Protein AF-A0A925MC04-F1 (afdb_monomer_lite)

Secondary structure (DSSP, 8-state):
-EEEEEESS-EEEEEEES-SSEEEEESSS--EEE-SEEEEEEE-SEEEEEE-SS-EEEEE-TTTEEEEEE-S-TT-PPPPPHHHHHHSTT--HHHHHHHHH----S-----

Foldseek 3Di:
DKKKKAFLAFWKKKKADQDAQKWWPFLPDHIDGDGHGIDIDGDGGGMTMIQDPDDMDIDGDPVGMDIFDDDDDLPDQGDDDPVSCVRVPHDPPVSSNVVSNDNDRHPPPPD

Sequence (111 aa):
MHTAIFVYEPATIHIATYESDLELCGMDAASVPLGHGNNAQLVARGIYKIVSSREVEVTGDSEAFDIVVTTQLKENKPTPPSRAVMLLAPIDTPALHAFFAVPEAKTLVNP

Structure (mmCIF, N/CA/C/O backbone):
data_AF-A0A925MC04-F1
#
_entry.id   AF-A0A925MC04-F1
#
loop_
_atom_site.group_PDB
_atom_site.id
_atom_site.type_symbol
_atom_site.label_atom_id
_atom_site.label_alt_id
_atom_site.label_comp_id
_atom_site.label_asym_id
_atom_site.label_entity_id
_atom_site.label_seq_id
_atom_site.pdbx_PDB_ins_code
_atom_site.Cartn_x
_atom_site.Cartn_y
_atom_site.Cartn_z
_atom_site.occupancy
_atom_site.B_iso_or_equiv
_atom_site.auth_seq_id
_atom_site.auth_comp_id
_atom_site.auth_asym_id
_atom_site.auth_atom_id
_atom_site.pdbx_PDB_model_num
ATOM 1 N N . MET A 1 1 ? -3.643 8.467 9.313 1.00 79.44 1 MET A N 1
ATOM 2 C CA . MET A 1 1 ? -2.342 7.807 9.102 1.00 79.44 1 MET A CA 1
ATOM 3 C C . MET A 1 1 ? -2.277 7.376 7.649 1.00 79.44 1 MET A C 1
ATOM 5 O O . MET A 1 1 ? -3.308 6.952 7.137 1.00 79.44 1 MET A O 1
ATOM 9 N N . HIS A 1 2 ? -1.131 7.542 6.988 1.00 84.81 2 HIS A N 1
ATOM 10 C CA . HIS A 1 2 ? -0.926 7.023 5.633 1.00 84.81 2 HIS A CA 1
ATOM 11 C C . HIS A 1 2 ? 0.111 5.909 5.689 1.00 84.81 2 HIS A C 1
ATOM 13 O O . HIS A 1 2 ? 1.226 6.117 6.164 1.00 84.81 2 HIS A O 1
ATOM 19 N N . THR A 1 3 ? -0.256 4.742 5.180 1.00 88.44 3 THR A N 1
ATOM 20 C CA . THR A 1 3 ? 0.678 3.640 4.959 1.00 88.44 3 THR A CA 1
ATOM 21 C C . THR A 1 3 ? 0.929 3.555 3.465 1.00 88.44 3 THR A C 1
ATOM 23 O O . THR A 1 3 ? 0.021 3.211 2.715 1.00 88.44 3 THR A O 1
ATOM 26 N N . ALA A 1 4 ? 2.128 3.931 3.028 1.00 89.38 4 ALA A N 1
ATOM 27 C CA . ALA A 1 4 ? 2.580 3.812 1.650 1.00 89.38 4 ALA A CA 1
ATOM 28 C C . ALA A 1 4 ? 3.260 2.460 1.446 1.00 89.38 4 ALA A C 1
ATOM 30 O O . ALA A 1 4 ? 4.077 2.050 2.270 1.00 89.38 4 ALA A O 1
ATOM 31 N N . ILE A 1 5 ? 2.939 1.786 0.346 1.00 91.00 5 ILE A N 1
ATOM 32 C CA . ILE A 1 5 ? 3.497 0.477 0.015 1.00 91.00 5 ILE A CA 1
ATOM 33 C C . ILE A 1 5 ? 4.045 0.538 -1.411 1.00 91.00 5 ILE A C 1
ATOM 35 O O . ILE A 1 5 ? 3.304 0.797 -2.359 1.00 91.00 5 ILE A O 1
ATOM 39 N N . PHE A 1 6 ? 5.353 0.341 -1.556 1.00 90.38 6 PHE A N 1
ATOM 40 C CA . PHE A 1 6 ? 6.076 0.395 -2.825 1.00 90.38 6 PHE A CA 1
ATOM 41 C C . PHE A 1 6 ? 6.402 -1.026 -3.266 1.00 90.38 6 PHE A C 1
ATOM 43 O O . PHE A 1 6 ? 7.278 -1.662 -2.692 1.00 90.38 6 PHE A O 1
ATOM 50 N N . VAL A 1 7 ? 5.696 -1.524 -4.275 1.00 90.50 7 VAL A N 1
ATOM 51 C CA . VAL A 1 7 ? 5.777 -2.911 -4.739 1.00 90.50 7 VAL A CA 1
ATOM 52 C C . VAL A 1 7 ? 6.627 -2.978 -5.995 1.00 90.50 7 VAL A C 1
ATOM 54 O O . VAL A 1 7 ? 6.270 -2.388 -7.014 1.00 90.50 7 VAL A O 1
ATOM 57 N N . TYR A 1 8 ? 7.740 -3.699 -5.938 1.00 89.25 8 TYR A N 1
ATOM 58 C CA . TYR A 1 8 ? 8.719 -3.800 -7.022 1.00 89.25 8 TYR A CA 1
ATOM 59 C C . TYR A 1 8 ? 8.421 -4.949 -7.977 1.00 89.25 8 TYR A C 1
ATOM 61 O O . TYR A 1 8 ? 8.667 -4.831 -9.177 1.00 89.25 8 TYR A O 1
ATOM 69 N N . GLU A 1 9 ? 7.840 -6.024 -7.455 1.00 88.81 9 GLU A N 1
ATOM 70 C CA . GLU A 1 9 ? 7.453 -7.222 -8.193 1.00 88.81 9 GLU A CA 1
ATOM 71 C C . GLU A 1 9 ? 6.084 -7.701 -7.697 1.00 88.81 9 GLU A C 1
ATOM 73 O O . GLU A 1 9 ? 5.743 -7.436 -6.544 1.00 88.81 9 GLU A O 1
ATOM 78 N N . PRO A 1 10 ? 5.266 -8.368 -8.535 1.00 89.94 10 PRO A N 1
ATOM 79 C CA . PRO A 1 10 ? 3.979 -8.888 -8.092 1.00 89.94 10 PRO A CA 1
ATOM 80 C C . PRO A 1 10 ? 4.126 -9.768 -6.848 1.00 89.94 10 PRO A C 1
ATOM 82 O O . PRO A 1 10 ? 4.865 -10.751 -6.868 1.00 89.94 10 PRO A O 1
ATOM 85 N N . ALA A 1 11 ? 3.419 -9.417 -5.778 1.00 90.31 11 ALA A N 1
ATOM 86 C CA . ALA A 1 11 ? 3.590 -10.048 -4.477 1.00 90.31 11 ALA A CA 1
ATOM 87 C C . ALA A 1 11 ? 2.282 -10.103 -3.696 1.00 90.31 11 ALA A C 1
ATOM 89 O O . ALA A 1 11 ? 1.390 -9.268 -3.864 1.00 90.31 11 ALA A O 1
ATOM 90 N N . THR A 1 12 ? 2.184 -11.095 -2.815 1.00 92.50 12 THR A N 1
ATOM 91 C CA . THR A 1 12 ? 1.108 -11.162 -1.829 1.00 92.50 12 THR A CA 1
ATOM 92 C C . THR A 1 12 ? 1.484 -10.309 -0.629 1.00 92.50 12 THR A C 1
ATOM 94 O O . THR A 1 12 ? 2.498 -10.555 0.024 1.00 92.50 12 THR A O 1
ATOM 97 N N . ILE A 1 13 ? 0.641 -9.330 -0.327 1.00 92.19 13 ILE A N 1
ATOM 98 C CA . ILE A 1 13 ? 0.767 -8.472 0.845 1.00 92.19 13 ILE A CA 1
ATOM 99 C C . ILE A 1 13 ? -0.297 -8.880 1.854 1.00 92.19 13 ILE A C 1
ATOM 101 O O . ILE A 1 13 ? -1.475 -9.029 1.517 1.00 92.19 13 ILE A O 1
ATOM 105 N N . HIS A 1 14 ? 0.120 -9.038 3.103 1.00 93.38 14 HIS A N 1
ATOM 106 C CA . HIS A 1 14 ? -0.760 -9.280 4.232 1.00 93.38 14 HIS A CA 1
ATOM 107 C C . HIS A 1 14 ? -1.004 -7.967 4.968 1.00 93.38 14 HIS A C 1
ATOM 109 O O . HIS A 1 14 ? -0.061 -7.269 5.332 1.00 93.38 14 HIS A O 1
ATOM 115 N N . ILE A 1 15 ? -2.271 -7.621 5.169 1.00 93.50 15 ILE A N 1
ATOM 116 C CA . ILE A 1 15 ? -2.694 -6.368 5.790 1.00 93.50 15 ILE A CA 1
ATOM 117 C C . ILE A 1 15 ? -3.612 -6.705 6.962 1.00 93.50 15 ILE A C 1
ATOM 119 O O . ILE A 1 15 ? -4.706 -7.233 6.751 1.00 93.50 15 ILE A O 1
ATOM 123 N N . ALA A 1 16 ? -3.192 -6.383 8.182 1.00 93.06 16 ALA A N 1
ATOM 124 C CA . ALA A 1 16 ? -4.025 -6.493 9.372 1.00 93.06 16 ALA A CA 1
ATOM 125 C C . ALA A 1 16 ? -4.512 -5.106 9.813 1.00 93.06 16 ALA A C 1
ATOM 127 O O . ALA A 1 16 ? -3.729 -4.167 9.975 1.00 93.06 16 ALA A O 1
ATOM 128 N N . THR A 1 17 ? -5.825 -4.971 9.994 1.00 90.06 17 THR A N 1
ATOM 129 C CA . THR A 1 17 ? -6.470 -3.718 10.404 1.00 90.06 17 THR A CA 1
ATOM 130 C C . THR A 1 17 ? -7.641 -3.971 11.349 1.00 90.06 17 THR A C 1
ATOM 132 O O . THR A 1 17 ? -8.326 -4.986 11.257 1.00 90.06 17 THR A O 1
ATOM 135 N N . TYR A 1 18 ? -7.900 -3.018 12.243 1.00 8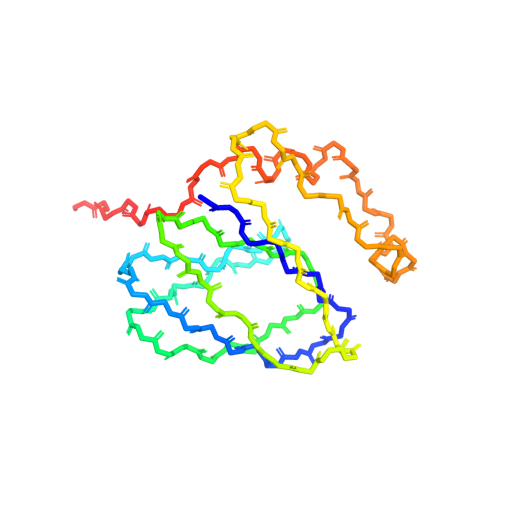7.81 18 TYR A N 1
ATOM 136 C CA . TYR A 1 18 ? -9.063 -3.006 13.141 1.00 87.81 18 TYR A CA 1
ATOM 137 C C . TYR A 1 18 ? -10.094 -1.938 12.749 1.00 87.81 18 TYR A C 1
ATOM 139 O O . TYR A 1 18 ? -10.917 -1.530 13.573 1.00 87.81 18 TYR A O 1
ATOM 147 N N . GLU A 1 19 ? -10.005 -1.424 11.525 1.00 87.12 19 GLU A N 1
ATOM 148 C CA . GLU A 1 19 ? -10.950 -0.478 10.936 1.00 87.12 19 GLU A CA 1
ATOM 149 C C . GLU A 1 19 ? -11.668 -1.154 9.762 1.00 87.12 19 GLU A C 1
ATOM 151 O O . GLU A 1 19 ? -11.067 -1.924 9.012 1.00 87.12 19 GLU A O 1
ATOM 156 N N . SER A 1 20 ? -12.972 -0.910 9.659 1.00 84.94 20 SER A N 1
ATOM 157 C CA . SER A 1 20 ? -13.806 -1.367 8.544 1.00 84.94 20 SER A CA 1
ATOM 158 C C . SER A 1 20 ? -13.803 -0.333 7.422 1.00 84.94 20 SER A C 1
ATOM 160 O O . SER A 1 20 ? -13.453 0.823 7.652 1.00 84.94 20 SER A O 1
ATOM 162 N N . ASP A 1 21 ? -14.246 -0.737 6.231 1.00 83.12 21 ASP A N 1
ATOM 163 C CA . ASP A 1 21 ? -14.455 0.163 5.086 1.00 83.12 21 ASP A CA 1
ATOM 164 C C . ASP A 1 21 ? -13.170 0.852 4.593 1.00 83.12 21 ASP A C 1
ATOM 166 O O . ASP A 1 21 ? -13.217 1.917 3.973 1.00 83.12 21 ASP A O 1
ATOM 170 N N . LEU A 1 22 ? -12.020 0.229 4.870 1.00 88.06 22 LEU A N 1
ATOM 171 C CA . LEU A 1 22 ? -10.729 0.638 4.339 1.00 88.06 22 LEU A CA 1
ATOM 172 C C . LEU A 1 22 ? -10.544 0.125 2.914 1.00 88.06 22 LEU A C 1
ATOM 174 O O . LEU A 1 22 ? -11.137 -0.869 2.499 1.00 88.06 22 LEU A O 1
ATOM 178 N N . GLU A 1 23 ? -9.641 0.767 2.185 1.00 90.62 23 GLU A N 1
ATOM 179 C CA . GLU A 1 23 ? -9.240 0.344 0.851 1.00 90.62 23 GLU A CA 1
ATOM 180 C C . GLU A 1 23 ? -7.719 0.393 0.718 1.00 90.62 23 GLU A C 1
ATOM 182 O O . GLU A 1 23 ? -7.040 1.263 1.272 1.00 90.62 23 GLU A O 1
ATOM 187 N N . LEU A 1 24 ? -7.190 -0.560 -0.041 1.00 91.50 24 LEU A N 1
ATOM 188 C CA . LEU A 1 24 ? -5.855 -0.507 -0.600 1.00 91.50 24 LEU A CA 1
ATOM 189 C C . LEU A 1 24 ? -5.951 0.210 -1.945 1.00 91.50 24 LEU A C 1
ATOM 191 O O . LEU A 1 24 ? -6.323 -0.395 -2.949 1.00 91.50 24 LEU A O 1
ATOM 195 N N . CYS A 1 25 ? -5.635 1.498 -1.961 1.00 90.50 25 CYS A N 1
ATOM 196 C CA . CYS A 1 25 ? -5.697 2.307 -3.171 1.00 90.50 25 CYS A CA 1
ATOM 197 C C . CYS A 1 25 ? -4.382 2.167 -3.937 1.00 90.50 25 CYS A C 1
ATOM 199 O O . CYS A 1 25 ? -3.317 2.389 -3.360 1.00 90.50 25 CYS A O 1
ATOM 201 N N . GLY A 1 26 ? -4.439 1.828 -5.224 1.00 89.88 26 GLY A N 1
ATOM 202 C CA . GLY A 1 26 ? -3.287 1.888 -6.121 1.00 89.88 26 GLY A CA 1
ATOM 203 C C . GLY A 1 26 ? -3.176 3.256 -6.792 1.00 89.88 26 GLY A C 1
ATOM 204 O O . GLY A 1 26 ? -4.186 3.896 -7.065 1.00 89.88 26 GLY A O 1
ATOM 205 N N . MET A 1 27 ? -1.954 3.710 -7.065 1.00 87.25 27 MET A N 1
ATOM 206 C CA . MET A 1 27 ? -1.722 4.931 -7.845 1.00 87.25 27 MET A CA 1
ATOM 207 C C . MET A 1 27 ? -2.149 4.737 -9.306 1.00 87.25 27 MET A C 1
ATOM 209 O O . MET A 1 27 ? -2.874 5.564 -9.848 1.00 87.25 27 MET A O 1
ATOM 213 N N . ASP A 1 28 ? -1.762 3.601 -9.892 1.00 83.56 28 ASP A N 1
ATOM 214 C CA . ASP A 1 28 ? -2.077 3.206 -11.274 1.00 83.56 28 ASP A CA 1
ATOM 215 C C . ASP A 1 28 ? -2.869 1.884 -11.336 1.00 83.56 28 ASP A C 1
ATOM 217 O O . ASP A 1 28 ? -3.022 1.276 -12.396 1.00 83.56 28 ASP A O 1
ATOM 221 N N . ALA A 1 29 ? -3.348 1.406 -10.185 1.00 84.31 29 ALA A N 1
ATOM 222 C CA . ALA A 1 29 ? -4.076 0.151 -10.037 1.00 84.31 29 ALA A CA 1
ATOM 223 C C . ALA A 1 29 ? -5.428 0.384 -9.354 1.00 84.31 29 ALA A C 1
ATOM 225 O O . ALA A 1 29 ? -5.606 1.351 -8.615 1.00 84.31 29 ALA A O 1
ATOM 226 N N . ALA A 1 30 ? -6.380 -0.518 -9.598 1.00 83.81 30 ALA A N 1
ATOM 227 C CA . ALA A 1 30 ? -7.699 -0.446 -8.981 1.00 83.81 30 ALA A CA 1
ATOM 228 C C . ALA A 1 30 ? -7.605 -0.535 -7.449 1.00 83.81 30 ALA A C 1
ATOM 230 O O . ALA A 1 30 ? -6.814 -1.317 -6.916 1.00 83.81 30 ALA A O 1
ATOM 231 N N . SER A 1 31 ? -8.443 0.239 -6.757 1.00 87.81 31 SER A N 1
ATOM 232 C CA . SER A 1 31 ? -8.596 0.117 -5.309 1.00 87.81 31 SER A CA 1
ATOM 233 C C . SER A 1 31 ? -9.209 -1.230 -4.945 1.00 87.81 31 SER A C 1
ATOM 235 O O . SER A 1 31 ? -10.139 -1.703 -5.603 1.00 87.81 31 SER A O 1
ATOM 237 N N . VAL A 1 32 ? -8.698 -1.835 -3.877 1.00 89.31 32 VAL A N 1
ATOM 238 C CA . VAL A 1 32 ? -9.192 -3.110 -3.356 1.00 89.31 32 VAL A CA 1
ATOM 239 C C . VAL A 1 32 ? -9.761 -2.892 -1.955 1.00 89.31 32 VAL A C 1
ATOM 241 O O . VAL A 1 32 ? -9.039 -2.382 -1.097 1.00 89.31 32 VAL A O 1
ATOM 244 N N . PRO A 1 33 ? -11.021 -3.275 -1.683 1.00 90.25 33 PRO A N 1
ATOM 245 C CA . PRO A 1 33 ? -11.593 -3.137 -0.351 1.00 90.25 33 PRO A CA 1
ATOM 246 C C . PRO A 1 33 ? -10.875 -4.047 0.653 1.00 90.25 33 PRO A C 1
ATOM 248 O O . PRO A 1 33 ? -10.537 -5.196 0.357 1.00 90.25 33 PRO A O 1
ATOM 251 N N . LEU A 1 34 ? -10.667 -3.525 1.857 1.00 89.06 34 LEU A N 1
ATOM 252 C CA . LEU A 1 34 ? -10.068 -4.213 2.992 1.00 89.06 34 LEU A CA 1
ATOM 253 C C . LEU A 1 34 ? -11.128 -4.391 4.080 1.00 89.06 34 LEU A C 1
ATOM 255 O O . LEU A 1 34 ? -11.751 -3.433 4.540 1.00 89.06 34 LEU A O 1
ATOM 259 N N . GLY A 1 35 ? -11.328 -5.636 4.500 1.00 87.56 35 GLY A N 1
ATOM 260 C CA . GLY A 1 35 ? -12.188 -5.960 5.628 1.00 87.56 35 GLY A CA 1
ATOM 261 C C . GLY A 1 35 ? -11.484 -5.732 6.963 1.00 87.56 35 GLY A C 1
ATOM 262 O O . GLY A 1 35 ? -10.256 -5.682 7.047 1.00 87.56 35 GLY A O 1
ATOM 263 N N . HIS A 1 36 ? -12.273 -5.668 8.033 1.00 89.75 36 HIS A N 1
ATOM 264 C CA . HIS A 1 36 ? -11.740 -5.735 9.389 1.00 89.75 36 HIS A CA 1
ATOM 265 C C . HIS A 1 36 ? -11.033 -7.083 9.627 1.00 89.75 36 HIS A C 1
ATOM 267 O O . HIS A 1 36 ? -11.589 -8.146 9.344 1.00 89.75 36 HIS A O 1
ATOM 273 N N . GLY A 1 37 ? -9.846 -7.048 10.227 1.00 91.75 37 GLY A N 1
ATOM 274 C CA . GLY A 1 37 ? -9.007 -8.208 10.509 1.00 91.75 37 GLY A CA 1
ATOM 275 C C . GLY A 1 37 ? -7.887 -8.375 9.484 1.00 91.75 37 GLY A C 1
ATOM 276 O O . GLY A 1 37 ? -7.280 -7.398 9.045 1.00 91.75 37 GLY A O 1
ATOM 277 N N . ASN A 1 38 ? -7.595 -9.628 9.134 1.00 93.00 38 ASN A N 1
ATOM 278 C CA . ASN A 1 38 ? -6.497 -9.978 8.238 1.00 93.00 38 ASN A CA 1
ATOM 279 C C . ASN A 1 38 ? -6.980 -10.063 6.790 1.00 93.00 38 ASN A C 1
ATOM 281 O O . ASN A 1 38 ? -7.906 -10.808 6.474 1.00 93.00 38 ASN A O 1
ATOM 285 N N . ASN A 1 39 ? -6.284 -9.360 5.908 1.00 93.12 39 ASN A N 1
ATOM 286 C CA . ASN A 1 39 ? -6.496 -9.359 4.471 1.00 93.12 39 ASN A CA 1
ATOM 287 C C . ASN A 1 39 ? -5.221 -9.868 3.796 1.00 93.12 39 ASN A C 1
ATOM 289 O O . ASN A 1 39 ? -4.120 -9.519 4.212 1.00 93.12 39 ASN A O 1
ATOM 293 N N . ALA A 1 40 ? -5.360 -10.675 2.748 1.00 93.50 40 ALA A N 1
ATOM 294 C CA . ALA A 1 40 ? -4.249 -11.077 1.893 1.00 93.50 40 ALA A CA 1
ATOM 295 C C . ALA A 1 40 ? -4.580 -10.648 0.467 1.00 93.50 40 ALA A C 1
ATOM 297 O O . ALA A 1 40 ? -5.607 -11.060 -0.070 1.00 93.50 40 ALA A O 1
ATOM 298 N N . GLN A 1 41 ? -3.739 -9.799 -0.117 1.00 91.88 41 GLN A N 1
ATOM 299 C CA . GLN A 1 41 ? -3.972 -9.222 -1.436 1.00 91.88 41 GLN A CA 1
ATOM 300 C C . GLN A 1 41 ? -2.773 -9.483 -2.336 1.00 91.88 41 GLN A C 1
ATOM 302 O O . GLN A 1 41 ? -1.652 -9.088 -2.017 1.00 91.88 41 GLN A O 1
ATOM 307 N N . LEU A 1 42 ? -3.017 -10.147 -3.467 1.00 92.19 42 LEU A N 1
ATOM 308 C CA . LEU A 1 42 ? -2.038 -10.237 -4.542 1.00 92.19 42 LEU A CA 1
ATOM 309 C C . LEU A 1 42 ? -2.077 -8.929 -5.322 1.00 92.19 42 LEU A C 1
ATOM 311 O O . LEU A 1 42 ? -3.085 -8.610 -5.954 1.00 92.19 42 LEU A O 1
ATOM 315 N N . VAL A 1 43 ? -0.980 -8.186 -5.286 1.00 91.12 43 VAL A N 1
ATOM 316 C CA . VAL A 1 43 ? -0.873 -6.896 -5.960 1.00 91.12 43 VAL A CA 1
ATOM 317 C C . VAL A 1 43 ? 0.197 -6.931 -7.032 1.00 91.12 43 VAL A C 1
ATOM 319 O O . VAL A 1 43 ? 1.204 -7.630 -6.922 1.00 91.12 43 VAL A O 1
ATOM 322 N N . ALA A 1 44 ? -0.027 -6.165 -8.093 1.00 91.25 44 ALA A N 1
ATOM 323 C CA . ALA A 1 44 ? 0.980 -5.951 -9.116 1.00 91.25 44 ALA A CA 1
ATOM 324 C C . ALA A 1 44 ? 2.045 -4.964 -8.622 1.00 91.25 44 ALA A C 1
ATOM 326 O O . ALA A 1 44 ? 1.836 -4.212 -7.668 1.00 91.25 44 ALA A O 1
ATOM 327 N N . ARG A 1 45 ? 3.169 -4.917 -9.334 1.00 89.75 45 ARG A N 1
ATOM 328 C CA . ARG A 1 45 ? 4.165 -3.853 -9.191 1.00 89.75 45 ARG A CA 1
ATOM 329 C C . ARG A 1 45 ? 3.496 -2.473 -9.279 1.00 89.75 45 ARG A C 1
ATOM 331 O O . ARG A 1 45 ? 2.741 -2.221 -10.215 1.00 89.75 45 ARG A O 1
ATOM 338 N N . GLY A 1 46 ? 3.810 -1.579 -8.345 1.00 89.62 46 GLY A N 1
ATOM 339 C CA . GLY A 1 46 ? 3.211 -0.247 -8.282 1.00 89.62 46 GLY A CA 1
ATOM 340 C C . GLY A 1 46 ? 3.337 0.415 -6.914 1.00 89.62 46 GLY A C 1
ATOM 341 O O . GLY A 1 46 ? 4.013 -0.086 -6.017 1.00 89.62 46 GLY A O 1
ATOM 342 N N . ILE A 1 47 ? 2.679 1.562 -6.767 1.00 89.88 47 ILE A N 1
ATOM 343 C CA . ILE A 1 47 ? 2.626 2.320 -5.515 1.00 89.88 47 ILE A CA 1
ATOM 344 C C . ILE A 1 47 ? 1.202 2.265 -4.988 1.00 89.88 47 ILE A C 1
ATOM 346 O O . ILE A 1 47 ? 0.255 2.564 -5.715 1.00 89.88 47 ILE A O 1
ATOM 350 N N . TYR A 1 48 ? 1.065 1.909 -3.718 1.00 90.94 48 TYR A N 1
ATOM 351 C CA . TYR A 1 48 ? -0.216 1.780 -3.047 1.00 90.94 48 TYR A CA 1
ATOM 352 C C . TYR A 1 48 ? -0.241 2.610 -1.769 1.00 90.94 48 TYR A C 1
ATOM 354 O O . TYR A 1 48 ? 0.802 2.935 -1.191 1.00 90.94 48 TYR A O 1
ATOM 362 N N . LYS A 1 49 ? -1.446 2.943 -1.313 1.00 90.69 49 LYS A N 1
ATOM 363 C CA . LYS A 1 49 ? -1.670 3.596 -0.027 1.00 90.69 49 LYS A CA 1
ATOM 364 C C . LYS A 1 49 ? -2.856 2.991 0.712 1.00 90.69 49 LYS A C 1
ATOM 366 O O . LYS A 1 49 ? -3.832 2.573 0.096 1.00 90.69 49 LYS A O 1
ATOM 371 N N . ILE A 1 50 ? -2.786 3.045 2.035 1.00 90.00 50 ILE A N 1
ATOM 372 C CA . ILE A 1 50 ? -3.915 2.822 2.938 1.00 90.00 50 ILE A CA 1
ATOM 373 C C . ILE A 1 50 ? -4.044 4.067 3.813 1.00 90.00 50 ILE A C 1
ATOM 375 O O . ILE A 1 50 ? -3.067 4.504 4.431 1.00 90.00 50 ILE A O 1
ATOM 379 N N . VAL A 1 51 ? -5.241 4.651 3.853 1.00 87.50 51 VAL A N 1
ATOM 380 C CA . VAL A 1 51 ? -5.562 5.788 4.722 1.00 87.50 51 VAL A CA 1
ATOM 381 C C . VAL A 1 51 ? -6.414 5.275 5.870 1.00 87.50 51 VAL A C 1
ATOM 383 O O . VAL A 1 51 ? -7.535 4.846 5.651 1.00 87.50 51 VAL A O 1
ATOM 386 N N . SER A 1 52 ? -5.882 5.317 7.089 1.00 85.94 52 SER A N 1
ATOM 387 C CA . SER A 1 52 ? -6.542 4.750 8.271 1.00 85.94 52 SER A CA 1
ATOM 388 C C . SER A 1 52 ? -6.511 5.721 9.449 1.00 85.94 52 SER A C 1
ATOM 390 O O . SER A 1 52 ? -5.604 6.558 9.576 1.00 85.94 52 SER A O 1
ATOM 392 N N . SER A 1 53 ? -7.510 5.629 10.324 1.00 84.62 53 SER A N 1
ATOM 393 C CA . SER A 1 53 ? -7.531 6.309 11.622 1.00 84.62 53 SER A CA 1
ATOM 394 C C . SER A 1 53 ? -6.737 5.553 12.692 1.00 84.62 53 SER A C 1
ATOM 396 O O . SER A 1 53 ? -6.368 6.138 13.712 1.00 84.62 53 SER A O 1
ATOM 398 N N . ARG A 1 54 ? -6.444 4.272 12.443 1.00 83.56 54 ARG A N 1
ATOM 399 C CA . ARG A 1 54 ? -5.711 3.361 13.328 1.00 83.56 54 ARG A CA 1
ATOM 400 C C . ARG A 1 54 ? -4.435 2.844 12.675 1.00 83.56 54 ARG A C 1
ATOM 402 O O . ARG A 1 54 ? -4.225 2.995 11.472 1.00 83.56 54 ARG A O 1
ATOM 409 N N . GLU A 1 55 ? -3.596 2.215 13.486 1.00 84.62 55 GLU A N 1
ATOM 410 C CA . GLU A 1 55 ? -2.439 1.479 12.991 1.00 84.62 55 GLU A CA 1
ATOM 411 C C . GLU A 1 55 ? -2.884 0.347 12.057 1.00 84.62 55 GLU A C 1
ATOM 413 O O . GLU A 1 55 ? -3.868 -0.348 12.322 1.00 84.62 55 GLU A O 1
ATOM 418 N N . VAL A 1 56 ? -2.168 0.216 10.942 1.00 87.69 56 VAL A N 1
ATOM 419 C CA . VAL A 1 56 ? -2.338 -0.854 9.962 1.00 87.69 56 VAL A CA 1
ATOM 420 C C . VAL A 1 56 ? -1.013 -1.582 9.884 1.00 87.69 56 VAL A C 1
ATOM 422 O O . VAL A 1 56 ? 0.013 -0.966 9.590 1.00 87.69 56 VAL A O 1
ATOM 425 N N . GLU A 1 57 ? -1.044 -2.882 10.138 1.00 91.00 57 GLU A N 1
ATOM 426 C CA . GLU A 1 57 ? 0.126 -3.735 10.007 1.00 91.00 57 GLU A CA 1
ATOM 427 C C . GLU A 1 57 ? 0.171 -4.284 8.584 1.00 91.00 57 GLU A C 1
ATOM 429 O O . GLU A 1 57 ? -0.811 -4.837 8.086 1.00 91.00 57 GLU A O 1
ATOM 434 N N . VAL A 1 58 ? 1.311 -4.113 7.921 1.00 90.44 58 VAL A N 1
ATOM 435 C CA . VAL A 1 58 ? 1.550 -4.634 6.576 1.00 90.44 58 VAL A CA 1
ATOM 436 C C . VAL A 1 58 ? 2.759 -5.554 6.649 1.00 90.44 58 VAL A C 1
ATOM 438 O O . VAL A 1 58 ? 3.814 -5.154 7.135 1.00 90.44 58 VAL A O 1
ATOM 441 N N . THR A 1 59 ? 2.603 -6.793 6.195 1.00 90.38 59 THR A N 1
ATOM 442 C CA . THR A 1 59 ? 3.649 -7.822 6.213 1.00 90.38 59 THR A CA 1
ATOM 443 C C . THR A 1 59 ? 3.695 -8.582 4.890 1.00 90.38 59 THR A C 1
ATOM 445 O O . THR A 1 59 ? 2.742 -8.578 4.109 1.00 90.38 59 THR A O 1
ATOM 448 N N . GLY A 1 60 ? 4.831 -9.217 4.608 1.00 85.25 60 GLY A N 1
ATOM 449 C CA . GLY A 1 60 ? 5.069 -9.987 3.387 1.00 85.25 60 GLY A CA 1
ATOM 450 C C . GLY A 1 60 ? 6.551 -10.007 3.026 1.00 85.25 60 GLY A C 1
ATOM 451 O O . GLY A 1 60 ? 7.401 -9.760 3.882 1.00 85.25 60 GLY A O 1
ATOM 452 N N . ASP A 1 61 ? 6.852 -10.328 1.771 1.00 84.94 61 ASP A N 1
ATOM 453 C CA . ASP A 1 61 ? 8.224 -10.415 1.277 1.00 84.94 61 ASP A CA 1
ATOM 454 C C . ASP A 1 61 ? 8.877 -9.028 1.137 1.00 84.94 61 ASP A C 1
ATOM 456 O O . ASP A 1 61 ? 8.569 -8.262 0.220 1.00 84.94 61 ASP A O 1
ATOM 460 N N . SER A 1 62 ? 9.819 -8.727 2.034 1.00 79.94 62 SER A N 1
ATOM 461 C CA . SER A 1 62 ? 10.599 -7.484 2.028 1.00 79.94 62 SER A CA 1
ATOM 462 C C . SER A 1 62 ? 11.506 -7.334 0.804 1.00 79.94 62 SER A C 1
ATOM 464 O O . SER A 1 62 ? 11.971 -6.234 0.505 1.00 79.94 62 SER A O 1
ATOM 466 N N . GLU A 1 63 ? 11.795 -8.418 0.077 1.00 84.88 63 GLU A N 1
ATOM 467 C CA . GLU A 1 63 ? 12.487 -8.307 -1.204 1.00 84.88 63 GLU A CA 1
ATOM 468 C C . GLU A 1 63 ? 11.542 -7.825 -2.307 1.00 84.88 63 GLU A C 1
ATOM 470 O O . GLU A 1 63 ? 12.003 -7.155 -3.232 1.00 84.88 63 GLU A O 1
ATOM 475 N N . ALA A 1 64 ? 10.236 -8.064 -2.196 1.00 85.38 64 ALA A N 1
ATOM 476 C CA . ALA A 1 64 ? 9.267 -7.701 -3.222 1.00 85.38 64 ALA A CA 1
ATOM 477 C C . ALA A 1 64 ? 8.650 -6.305 -3.029 1.00 85.38 64 ALA A C 1
ATOM 479 O O . ALA A 1 64 ? 8.203 -5.698 -4.008 1.00 85.38 64 ALA A O 1
ATOM 480 N N . PHE A 1 65 ? 8.637 -5.762 -1.807 1.00 87.12 65 PHE A N 1
ATOM 481 C CA . PHE A 1 65 ? 8.101 -4.426 -1.533 1.00 87.12 65 PHE A CA 1
ATOM 482 C C . PHE A 1 65 ? 8.716 -3.746 -0.301 1.00 87.12 65 PHE A C 1
ATOM 484 O O . PHE A 1 65 ? 9.216 -4.401 0.607 1.00 87.12 65 PHE A O 1
ATOM 491 N N . ASP A 1 66 ? 8.611 -2.417 -0.251 1.00 87.12 66 ASP A N 1
ATOM 492 C CA . ASP A 1 66 ? 8.937 -1.596 0.919 1.00 87.12 66 ASP A CA 1
ATOM 493 C C . ASP A 1 66 ? 7.684 -0.912 1.479 1.00 87.12 66 ASP A C 1
ATOM 495 O O . ASP A 1 66 ? 6.789 -0.501 0.734 1.00 87.12 66 ASP A O 1
ATOM 499 N N . ILE A 1 67 ? 7.645 -0.729 2.799 1.00 84.56 67 ILE A N 1
ATOM 500 C CA . ILE A 1 67 ? 6.560 -0.029 3.495 1.00 84.56 67 ILE A CA 1
ATOM 501 C C . ILE A 1 67 ? 7.110 1.258 4.104 1.00 84.56 67 ILE A C 1
ATOM 503 O O . ILE A 1 67 ? 8.095 1.244 4.840 1.00 84.56 67 ILE A O 1
ATOM 507 N N . VAL A 1 68 ? 6.431 2.373 3.848 1.00 83.81 68 VAL A N 1
ATOM 508 C CA . VAL A 1 68 ? 6.704 3.657 4.494 1.00 83.81 68 VAL A CA 1
ATOM 509 C C . VAL A 1 68 ? 5.441 4.119 5.199 1.00 83.81 68 VAL A C 1
ATOM 511 O O . VAL A 1 68 ? 4.422 4.408 4.576 1.00 83.81 68 VAL A O 1
ATOM 514 N N . VAL A 1 69 ? 5.512 4.211 6.521 1.00 78.06 69 VAL A N 1
ATOM 515 C CA . VAL A 1 69 ? 4.389 4.632 7.355 1.00 78.06 69 VAL A CA 1
ATOM 516 C C . VAL A 1 69 ? 4.584 6.085 7.775 1.00 78.06 69 VAL A C 1
ATOM 518 O O . VAL A 1 69 ? 5.579 6.414 8.419 1.00 78.06 69 VAL A O 1
ATOM 521 N N . THR A 1 70 ? 3.627 6.963 7.461 1.00 71.88 70 THR A N 1
ATOM 522 C CA . THR A 1 70 ? 3.612 8.342 7.967 1.00 71.88 70 THR A CA 1
ATOM 523 C C . THR A 1 70 ? 2.480 8.520 8.984 1.00 71.88 70 THR A C 1
ATOM 525 O O . THR A 1 70 ? 1.279 8.463 8.691 1.00 71.88 70 THR A O 1
ATOM 528 N N . THR A 1 71 ? 2.881 8.689 10.247 1.00 61.81 71 THR A N 1
ATOM 529 C CA . THR A 1 71 ? 1.984 8.731 11.414 1.00 61.81 71 THR A CA 1
ATOM 530 C C . THR A 1 71 ? 1.538 10.140 11.793 1.00 61.81 71 THR A C 1
ATOM 532 O O . THR A 1 71 ? 0.561 10.285 12.524 1.00 61.81 71 THR A O 1
ATOM 535 N N . GLN A 1 72 ? 2.198 11.190 11.295 1.00 51.00 72 GLN A N 1
ATOM 536 C CA . GLN A 1 72 ? 1.959 12.556 11.760 1.00 51.00 72 GLN A CA 1
ATOM 537 C C . GLN A 1 72 ? 1.778 13.532 10.602 1.00 51.00 72 GLN A C 1
ATOM 539 O O . GLN 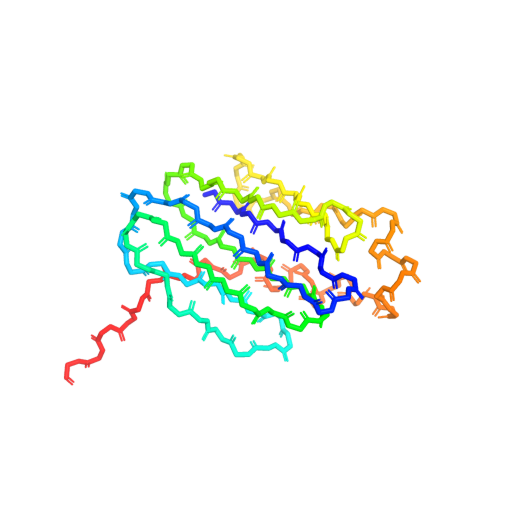A 1 72 ? 2.694 13.736 9.812 1.00 51.00 72 GLN A O 1
ATOM 544 N N . LEU A 1 73 ? 0.603 14.168 10.592 1.00 52.06 73 LEU A N 1
ATOM 545 C CA . LEU A 1 73 ? 0.178 15.275 9.734 1.00 52.06 73 LEU A CA 1
ATOM 546 C C . LEU A 1 73 ? -0.050 14.895 8.266 1.00 52.06 73 LEU A C 1
ATOM 548 O O . LEU A 1 73 ? 0.769 14.257 7.616 1.00 52.06 73 LEU A O 1
ATOM 552 N N . LYS A 1 74 ? -1.166 15.388 7.715 1.00 50.44 74 LYS A N 1
ATOM 553 C CA . LYS A 1 74 ? -1.494 15.350 6.276 1.00 50.44 74 LYS A CA 1
ATOM 554 C C . LYS A 1 74 ? -0.423 16.021 5.390 1.00 50.44 74 LYS A C 1
ATOM 556 O O . LYS A 1 74 ? -0.546 16.010 4.173 1.00 50.44 74 LYS A O 1
ATOM 561 N N . GLU A 1 75 ? 0.604 16.609 6.002 1.00 52.12 75 GLU A N 1
ATOM 562 C CA . GLU A 1 75 ? 1.706 17.320 5.361 1.00 52.12 75 GLU A CA 1
ATOM 563 C C . GLU A 1 75 ? 2.972 16.464 5.186 1.00 52.12 75 GLU A C 1
ATOM 565 O O . GLU A 1 75 ? 3.769 16.757 4.295 1.00 52.12 75 GLU A O 1
ATOM 570 N N . ASN A 1 76 ? 3.149 15.378 5.957 1.00 60.03 76 ASN A N 1
ATOM 571 C CA . ASN A 1 76 ? 4.289 14.474 5.775 1.00 60.03 76 ASN A CA 1
ATOM 572 C C . ASN A 1 76 ? 3.996 13.468 4.665 1.00 60.03 76 ASN A C 1
ATOM 574 O O . ASN A 1 76 ? 3.405 12.402 4.871 1.00 60.03 76 ASN 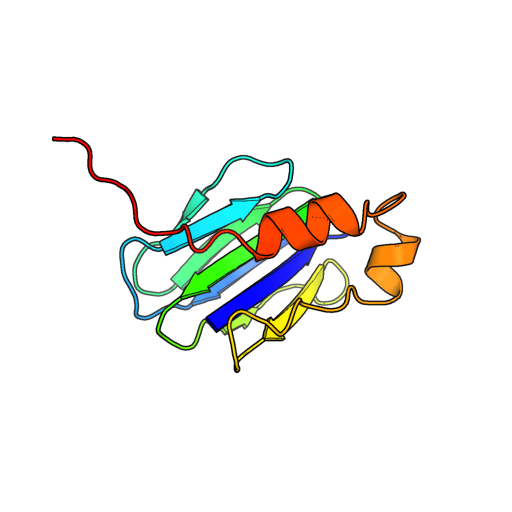A O 1
ATOM 578 N N . LYS A 1 77 ? 4.423 13.842 3.462 1.00 68.50 77 LYS A N 1
ATOM 579 C CA . LYS A 1 77 ? 4.391 12.985 2.281 1.00 68.50 77 LYS A CA 1
ATOM 580 C C . LYS A 1 77 ? 5.409 11.853 2.464 1.00 68.50 77 LYS A C 1
ATOM 582 O O . LYS A 1 77 ? 6.528 12.131 2.896 1.00 68.50 77 LYS A O 1
ATOM 587 N N . PRO A 1 78 ? 5.053 10.594 2.164 1.00 72.62 78 PRO A N 1
ATOM 588 C CA . PRO A 1 78 ? 6.007 9.498 2.242 1.00 72.62 78 PRO A CA 1
ATOM 589 C C . PRO A 1 78 ? 7.134 9.738 1.236 1.00 72.62 78 PRO A C 1
ATOM 591 O O . PRO A 1 78 ? 6.888 9.878 0.038 1.00 72.62 78 PRO A O 1
ATOM 594 N N . THR A 1 79 ? 8.370 9.794 1.727 1.00 77.69 79 THR A N 1
ATOM 595 C CA . THR A 1 79 ? 9.553 9.814 0.865 1.00 77.69 79 THR A CA 1
ATOM 596 C C . THR A 1 79 ? 9.712 8.427 0.245 1.00 77.69 79 THR A C 1
ATOM 598 O O . THR A 1 79 ? 9.808 7.455 1.000 1.00 77.69 79 THR A O 1
ATOM 601 N N . PRO A 1 80 ? 9.750 8.300 -1.093 1.00 80.44 80 PRO A N 1
ATOM 602 C CA . PRO A 1 80 ? 10.012 7.021 -1.736 1.00 80.44 80 PRO A CA 1
ATOM 603 C C . PRO A 1 80 ? 11.350 6.434 -1.273 1.00 80.44 80 PRO A C 1
ATOM 605 O O . PRO A 1 80 ? 12.350 7.160 -1.248 1.00 80.44 80 PRO A O 1
ATOM 608 N N . PRO A 1 81 ? 11.410 5.132 -0.953 1.00 83.44 81 PRO A N 1
ATOM 609 C CA . PRO A 1 81 ? 12.674 4.433 -0.762 1.00 83.44 81 PRO A CA 1
ATOM 610 C C . PRO A 1 81 ? 13.569 4.578 -1.999 1.00 83.44 81 PRO A C 1
ATOM 612 O O . PRO A 1 81 ? 13.081 4.632 -3.130 1.00 83.44 81 PRO A O 1
ATOM 615 N N . SER A 1 82 ? 14.891 4.582 -1.814 1.00 81.56 82 SER A N 1
ATOM 616 C CA . SER A 1 82 ? 15.856 4.650 -2.927 1.00 81.56 82 SER A CA 1
ATOM 617 C C . SER A 1 82 ? 15.623 3.545 -3.962 1.00 81.56 82 SER A C 1
ATOM 619 O O . SER A 1 82 ? 15.700 3.783 -5.166 1.00 81.56 82 SER A O 1
ATOM 621 N N . ARG A 1 83 ? 15.255 2.352 -3.489 1.00 81.50 83 ARG A N 1
ATOM 622 C CA . ARG A 1 83 ? 14.901 1.206 -4.323 1.00 81.50 83 ARG A CA 1
ATOM 623 C C . ARG A 1 83 ? 13.670 1.467 -5.191 1.00 81.50 83 ARG A C 1
ATOM 625 O O . ARG A 1 83 ? 13.683 1.101 -6.362 1.00 81.50 83 ARG A O 1
ATOM 632 N N . ALA A 1 84 ? 12.664 2.171 -4.674 1.00 79.25 84 ALA A N 1
ATOM 633 C CA . ALA A 1 84 ? 11.508 2.590 -5.457 1.00 79.25 84 ALA A C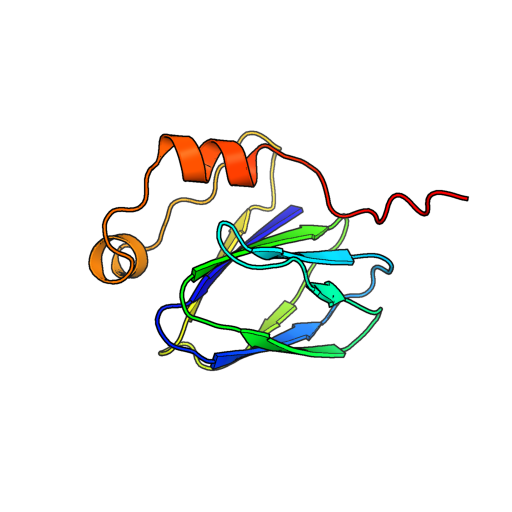A 1
ATOM 634 C C . ALA A 1 84 ? 11.898 3.546 -6.581 1.00 79.25 84 ALA A C 1
ATOM 636 O O . ALA A 1 84 ? 11.482 3.335 -7.714 1.00 79.25 84 ALA A O 1
ATOM 637 N N . VAL A 1 85 ? 12.766 4.521 -6.305 1.00 77.94 85 VAL A N 1
ATOM 638 C CA . VAL A 1 85 ? 13.283 5.448 -7.327 1.00 77.94 85 VAL A CA 1
ATOM 639 C C . VAL A 1 85 ? 14.055 4.710 -8.431 1.00 77.94 85 VAL A C 1
ATOM 641 O O . VAL A 1 85 ? 14.006 5.111 -9.590 1.00 77.94 85 VAL A O 1
ATOM 644 N N . MET A 1 86 ? 14.760 3.628 -8.087 1.00 75.75 86 MET A N 1
ATOM 645 C CA . MET A 1 86 ? 15.533 2.831 -9.046 1.00 75.75 86 MET A CA 1
ATOM 646 C C . MET A 1 86 ? 14.681 1.847 -9.854 1.00 75.75 86 MET A C 1
ATOM 648 O O . MET A 1 86 ? 14.923 1.665 -11.046 1.00 75.75 86 MET A O 1
ATOM 652 N N . LEU A 1 87 ? 13.731 1.167 -9.207 1.00 79.94 87 LEU A N 1
ATOM 653 C CA . LEU A 1 87 ? 13.009 0.042 -9.800 1.00 79.94 87 LEU A CA 1
ATOM 654 C C . LEU A 1 87 ? 11.677 0.451 -10.408 1.00 79.94 87 LEU A C 1
ATOM 656 O O . LEU A 1 87 ? 11.300 -0.113 -11.431 1.00 79.94 87 LEU A O 1
ATOM 660 N N . LEU A 1 88 ? 10.979 1.433 -9.838 1.00 78.19 88 LEU A N 1
ATOM 661 C CA . LEU A 1 88 ? 9.754 2.002 -10.389 1.00 78.19 88 LEU A CA 1
ATOM 662 C C . LEU A 1 88 ? 10.155 3.185 -11.283 1.00 78.19 88 LEU A C 1
ATOM 664 O O . LEU A 1 88 ? 10.316 4.306 -10.814 1.00 78.19 88 LEU A O 1
ATOM 668 N N . ALA A 1 89 ? 10.409 2.901 -12.569 1.00 67.25 89 ALA A N 1
ATOM 669 C CA . ALA A 1 89 ? 10.732 3.895 -13.600 1.00 67.25 89 ALA A CA 1
ATOM 670 C C . ALA A 1 89 ? 9.834 5.147 -13.508 1.00 67.25 89 ALA A C 1
ATOM 672 O O . ALA A 1 89 ? 8.687 5.050 -13.077 1.00 67.25 89 ALA A O 1
ATOM 673 N N . PRO A 1 90 ? 10.362 6.308 -13.926 1.00 71.44 90 PRO A N 1
ATOM 674 C CA . PRO A 1 90 ? 10.439 7.501 -13.089 1.00 71.44 90 PRO A CA 1
ATOM 675 C C . PRO A 1 90 ? 9.145 7.781 -12.321 1.00 71.44 90 PRO A C 1
ATOM 677 O O . PRO A 1 90 ? 8.121 8.121 -12.908 1.00 71.44 90 PRO A O 1
ATOM 680 N N . ILE A 1 91 ? 9.232 7.694 -10.992 1.00 71.06 91 ILE A N 1
ATOM 681 C CA . ILE A 1 91 ? 8.183 8.173 -10.095 1.00 71.06 91 ILE A CA 1
ATOM 682 C C . ILE A 1 91 ? 7.998 9.673 -10.350 1.00 71.06 91 ILE A C 1
ATOM 684 O O . ILE A 1 91 ? 8.870 10.481 -10.027 1.00 71.06 91 ILE A O 1
ATOM 688 N N . ASP A 1 92 ? 6.860 10.047 -10.929 1.00 81.31 92 ASP A N 1
ATOM 689 C CA . ASP A 1 92 ? 6.443 11.442 -11.033 1.00 81.31 92 ASP A CA 1
ATOM 690 C C . ASP A 1 92 ? 6.141 11.953 -9.616 1.00 81.31 92 ASP A C 1
ATOM 692 O O . ASP A 1 92 ? 5.105 11.651 -9.022 1.00 81.31 92 ASP A O 1
ATOM 696 N N . THR A 1 93 ? 7.095 12.685 -9.037 1.00 78.38 93 THR A N 1
ATOM 697 C CA . THR A 1 93 ? 6.994 13.218 -7.674 1.00 78.38 93 THR A CA 1
ATOM 698 C C . THR A 1 93 ? 5.746 14.094 -7.474 1.00 78.38 93 THR A C 1
ATOM 700 O O . THR A 1 93 ? 5.067 13.912 -6.460 1.00 78.38 93 THR A O 1
ATOM 703 N N . PRO A 1 94 ? 5.388 15.028 -8.384 1.00 82.00 94 PRO A N 1
ATOM 704 C CA . PRO A 1 94 ? 4.087 15.700 -8.349 1.00 82.00 94 PRO A CA 1
ATOM 705 C C . PRO A 1 94 ? 2.882 14.752 -8.291 1.00 82.00 94 PRO A C 1
ATOM 707 O O . PRO A 1 94 ? 2.013 14.947 -7.438 1.00 82.00 94 PRO A O 1
ATOM 710 N N . ALA A 1 95 ? 2.830 13.728 -9.144 1.00 83.12 95 ALA A N 1
ATOM 711 C CA . ALA A 1 95 ? 1.719 12.777 -9.179 1.00 83.12 95 ALA A CA 1
ATOM 712 C C . ALA A 1 95 ? 1.652 11.928 -7.901 1.00 83.12 95 ALA A C 1
ATOM 714 O O . ALA A 1 95 ? 0.582 11.774 -7.315 1.00 83.12 95 ALA A O 1
ATOM 715 N N . LEU A 1 96 ? 2.801 11.471 -7.399 1.00 83.62 96 LEU A N 1
ATOM 716 C CA . LEU A 1 96 ? 2.924 10.782 -6.117 1.00 83.62 96 LEU A CA 1
ATOM 717 C C . LEU A 1 96 ? 2.400 11.659 -4.972 1.00 83.62 96 LEU A C 1
ATOM 719 O O . LEU A 1 96 ? 1.607 11.231 -4.137 1.00 83.62 96 LEU A O 1
ATOM 723 N N . HIS A 1 97 ? 2.827 12.919 -4.937 1.00 81.62 97 HIS A N 1
ATOM 724 C CA . HIS A 1 97 ? 2.388 13.870 -3.926 1.00 81.62 97 HIS A CA 1
ATOM 725 C C . HIS A 1 97 ? 0.881 14.121 -3.987 1.00 81.62 97 HIS A C 1
ATOM 727 O O . HIS A 1 97 ? 0.251 14.210 -2.935 1.00 81.62 97 HIS A O 1
ATOM 733 N N . ALA A 1 98 ? 0.309 14.234 -5.187 1.00 83.06 98 ALA A N 1
ATOM 734 C CA . ALA A 1 98 ? -1.131 14.363 -5.371 1.00 83.06 98 ALA A CA 1
ATOM 735 C C . ALA A 1 98 ? -1.860 13.102 -4.886 1.00 83.06 98 ALA A C 1
ATOM 737 O O . ALA A 1 98 ? -2.824 13.206 -4.129 1.00 83.06 98 ALA A O 1
ATOM 738 N N . PHE A 1 99 ? -1.344 11.920 -5.227 1.00 84.69 99 PHE A N 1
ATOM 739 C CA . PHE A 1 99 ? -1.895 10.641 -4.798 1.00 84.69 99 PHE A CA 1
ATOM 740 C C . PHE A 1 99 ? -1.962 10.528 -3.269 1.00 84.69 99 PHE A C 1
ATOM 742 O O . PHE A 1 99 ? -3.013 10.187 -2.729 1.00 84.69 99 PHE A O 1
ATOM 749 N N . PHE A 1 100 ? -0.903 10.895 -2.545 1.00 81.94 100 PHE A N 1
ATOM 750 C CA . PHE A 1 100 ? -0.895 10.864 -1.075 1.00 81.94 100 PHE A CA 1
ATOM 751 C C . PHE A 1 100 ? -1.606 12.050 -0.401 1.00 81.94 100 PHE A C 1
ATOM 753 O O . PHE A 1 100 ? -1.864 11.987 0.798 1.00 81.94 100 PHE A O 1
ATOM 760 N N . ALA A 1 101 ? -1.952 13.113 -1.133 1.00 78.38 101 ALA A N 1
ATOM 761 C CA . ALA A 1 101 ? -2.708 14.244 -0.588 1.00 78.38 101 ALA A CA 1
ATOM 762 C C . ALA A 1 101 ? -4.216 13.956 -0.463 1.00 78.38 101 ALA A C 1
ATOM 764 O O . ALA A 1 101 ? -4.899 14.594 0.342 1.00 78.38 101 ALA A O 1
ATOM 765 N N . VAL A 1 102 ? -4.744 13.009 -1.247 1.00 73.88 102 VAL A N 1
ATOM 766 C CA . VAL A 1 102 ? -6.171 12.657 -1.231 1.00 73.88 102 VAL A CA 1
ATOM 767 C C . VAL A 1 102 ? -6.491 11.803 0.009 1.00 73.88 102 VAL A C 1
ATOM 769 O O . VAL A 1 102 ? -5.932 10.709 0.140 1.00 73.88 102 VAL A O 1
ATOM 772 N N . PRO A 1 103 ? -7.405 12.247 0.898 1.00 65.44 103 PRO A N 1
ATOM 773 C CA . PRO A 1 103 ? -7.735 11.560 2.150 1.00 65.44 103 PRO A CA 1
ATOM 774 C C . PRO A 1 103 ? -8.671 10.350 1.982 1.00 65.44 103 PRO A C 1
ATOM 776 O O . PRO A 1 103 ? -9.102 9.779 2.981 1.00 65.44 103 PRO A O 1
ATOM 779 N N . GLU A 1 104 ? -9.042 9.992 0.754 1.00 62.31 104 GLU A N 1
ATOM 780 C CA . GLU A 1 104 ? -10.037 8.954 0.494 1.00 62.31 104 GLU A CA 1
ATOM 781 C C . GLU A 1 104 ? -9.494 7.551 0.777 1.00 62.31 104 GLU A C 1
ATOM 783 O O . GLU A 1 104 ? -8.562 7.079 0.124 1.00 62.31 104 GLU A O 1
ATOM 788 N N . ALA A 1 105 ? -10.125 6.919 1.765 1.00 48.19 105 ALA A N 1
ATOM 789 C CA . ALA A 1 105 ? -10.605 5.541 1.720 1.00 48.19 105 ALA A CA 1
ATOM 790 C C . ALA A 1 105 ? -11.715 5.403 2.779 1.00 48.19 105 ALA A C 1
ATOM 792 O O . ALA A 1 105 ? -11.536 4.810 3.836 1.00 48.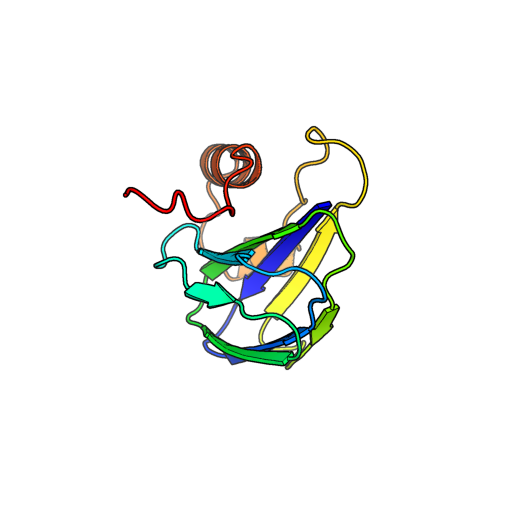19 105 ALA A O 1
ATOM 793 N N . LYS A 1 106 ? -12.851 6.065 2.548 1.00 47.06 106 LYS A N 1
ATOM 794 C CA . LYS A 1 106 ? -14.128 5.564 3.055 1.00 47.06 106 LYS A CA 1
ATOM 795 C C . LYS A 1 106 ? -14.968 5.332 1.828 1.00 47.06 106 LYS A C 1
ATOM 797 O O . LYS A 1 106 ? -15.142 6.264 1.043 1.00 47.06 106 LYS A O 1
ATOM 802 N N . THR A 1 107 ? -15.460 4.114 1.667 1.00 46.97 107 THR A N 1
ATOM 803 C CA . THR A 1 107 ? -16.473 3.804 0.666 1.00 46.97 107 THR A CA 1
ATOM 804 C C . THR A 1 107 ? -17.592 4.827 0.843 1.00 46.97 107 THR A C 1
ATOM 806 O O . THR A 1 107 ? -18.280 4.853 1.866 1.00 46.97 107 THR A O 1
ATOM 809 N N . LEU A 1 108 ? -17.759 5.725 -0.128 1.00 41.59 108 LEU A N 1
ATOM 810 C CA . LEU A 1 108 ? -19.028 6.411 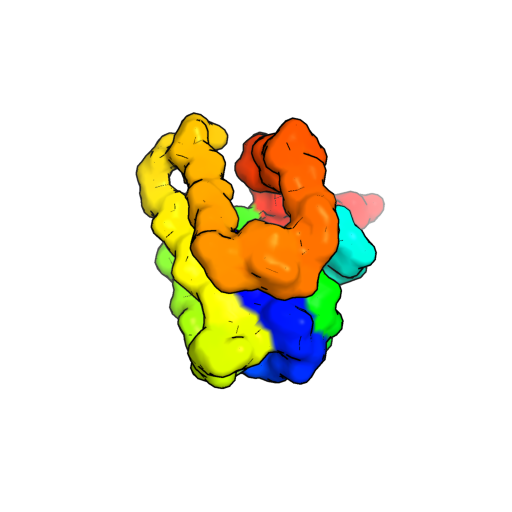-0.299 1.00 41.59 108 LEU A CA 1
ATOM 811 C C . LEU A 1 108 ? -20.004 5.305 -0.679 1.00 41.59 108 LEU A C 1
ATOM 813 O O . LEU A 1 108 ? -20.105 4.920 -1.842 1.00 41.59 108 LEU A O 1
ATOM 817 N N . VAL A 1 109 ? -20.663 4.738 0.330 1.00 36.56 109 VAL A N 1
ATOM 818 C CA . VAL A 1 109 ? -21.858 3.927 0.137 1.00 36.56 109 VAL A CA 1
ATOM 819 C C . VAL A 1 109 ? -22.869 4.882 -0.484 1.00 36.56 109 VAL A C 1
ATOM 821 O O . VAL A 1 109 ? -23.511 5.661 0.217 1.00 36.56 109 VAL A O 1
ATOM 824 N N . ASN A 1 110 ? -22.911 4.928 -1.813 1.00 30.14 110 ASN A N 1
ATOM 825 C CA . ASN A 1 110 ? -23.943 5.665 -2.517 1.00 30.14 110 ASN A CA 1
ATOM 826 C C . ASN A 1 110 ? -25.238 4.848 -2.336 1.00 30.14 110 ASN A C 1
ATOM 828 O O . ASN A 1 110 ? -25.221 3.664 -2.688 1.00 30.14 110 ASN A O 1
ATOM 832 N N . PRO A 1 111 ? -26.288 5.411 -1.709 1.00 41.50 111 PRO A N 1
ATOM 833 C CA . PRO A 1 111 ? -27.555 4.719 -1.474 1.00 41.50 111 PRO A CA 1
ATOM 834 C C . PRO A 1 111 ? -28.321 4.413 -2.766 1.00 41.50 111 PRO A C 1
ATOM 836 O O . PRO A 1 111 ? -28.139 5.149 -3.764 1.00 41.50 111 PRO A O 1
#

Radius of gyration: 13.17 Å; chains: 1; bounding box: 43×28×27 Å

pLDDT: mean 80.69, std 13.89, range [30.14, 93.5]